Protein AF-A0A7J4LQD9-F1 (afdb_monomer)

Structure (mmCIF, N/CA/C/O backbone):
data_AF-A0A7J4LQD9-F1
#
_entry.id   AF-A0A7J4LQD9-F1
#
loop_
_atom_site.group_PDB
_atom_site.id
_atom_site.type_symbol
_atom_site.label_atom_id
_atom_site.label_alt_id
_atom_site.label_comp_id
_atom_site.label_asym_id
_atom_site.label_entity_id
_atom_site.label_seq_id
_atom_site.pdbx_PDB_ins_code
_atom_site.Cartn_x
_atom_site.Cartn_y
_atom_site.Cartn_z
_atom_site.occupancy
_atom_site.B_iso_or_equiv
_atom_site.auth_seq_id
_atom_site.auth_comp_id
_atom_site.auth_asym_id
_atom_site.auth_atom_id
_atom_site.pdbx_PDB_model_num
ATOM 1 N N . MET A 1 1 ? -1.758 0.372 19.751 1.00 72.81 1 MET A N 1
ATOM 2 C CA . MET A 1 1 ? -1.891 0.648 18.300 1.00 72.81 1 MET A CA 1
ATOM 3 C C . MET A 1 1 ? -1.373 -0.551 17.519 1.00 72.81 1 MET A C 1
ATOM 5 O O . MET A 1 1 ? -0.283 -1.015 17.834 1.00 72.81 1 MET A O 1
ATOM 9 N N . LYS A 1 2 ? -2.139 -1.077 16.556 1.00 88.94 2 LYS A N 1
ATOM 10 C CA . LYS A 1 2 ? -1.698 -2.191 15.695 1.00 88.94 2 LYS A CA 1
ATOM 11 C C . LYS A 1 2 ? -0.927 -1.633 14.492 1.00 88.94 2 LYS A C 1
ATOM 13 O O . LYS A 1 2 ? -1.293 -0.580 13.982 1.00 88.94 2 LYS A O 1
ATOM 18 N N . LYS A 1 3 ? 0.142 -2.314 14.067 1.00 92.75 3 LYS A N 1
ATOM 19 C CA . LYS A 1 3 ? 0.995 -1.921 12.931 1.00 92.75 3 LYS A CA 1
ATOM 20 C C . LYS A 1 3 ? 1.044 -3.070 11.930 1.00 92.75 3 LYS A C 1
ATOM 22 O O . LYS A 1 3 ? 1.151 -4.221 12.343 1.00 92.75 3 LYS A O 1
ATOM 27 N N . LEU A 1 4 ? 0.987 -2.747 10.642 1.00 94.44 4 LEU A N 1
ATOM 28 C CA . LEU A 1 4 ? 1.076 -3.715 9.555 1.00 94.44 4 LEU A CA 1
ATOM 29 C C . LEU A 1 4 ? 2.109 -3.238 8.538 1.00 94.44 4 LEU A C 1
ATOM 31 O O . LEU A 1 4 ? 2.063 -2.092 8.095 1.00 94.44 4 LEU A O 1
ATOM 35 N N . MET A 1 5 ? 3.043 -4.117 8.189 1.00 95.44 5 MET A N 1
ATOM 36 C CA . MET A 1 5 ? 4.082 -3.843 7.205 1.00 95.44 5 MET A CA 1
ATOM 37 C C . MET A 1 5 ? 3.771 -4.599 5.915 1.00 95.44 5 MET A C 1
ATOM 39 O O . MET A 1 5 ? 3.523 -5.801 5.942 1.00 95.44 5 MET A O 1
ATOM 43 N N . VAL A 1 6 ? 3.816 -3.888 4.789 1.00 94.56 6 VAL A N 1
ATOM 44 C CA . VAL A 1 6 ? 3.660 -4.467 3.451 1.00 94.56 6 VAL A CA 1
ATOM 45 C C . VAL A 1 6 ? 5.026 -4.490 2.772 1.00 94.56 6 VAL A C 1
ATOM 47 O O . VAL A 1 6 ? 5.591 -3.441 2.455 1.00 94.56 6 VAL A O 1
ATOM 50 N N . MET A 1 7 ? 5.552 -5.695 2.560 1.00 94.56 7 MET A N 1
ATOM 51 C CA . MET A 1 7 ? 6.844 -5.947 1.914 1.00 94.56 7 MET A CA 1
ATOM 52 C C . MET A 1 7 ? 6.646 -6.433 0.477 1.00 94.56 7 MET A C 1
ATOM 54 O O . MET A 1 7 ? 5.587 -6.933 0.111 1.00 94.56 7 MET A O 1
ATOM 58 N N . GLY A 1 8 ? 7.677 -6.290 -0.351 1.00 92.44 8 GLY A N 1
ATOM 59 C CA . GLY A 1 8 ? 7.685 -6.812 -1.716 1.00 92.44 8 GLY A CA 1
ATOM 60 C C . GLY A 1 8 ? 9.108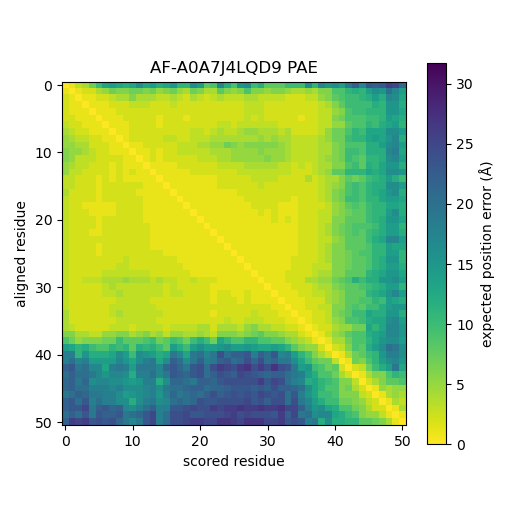 -7.096 -2.168 1.00 92.44 8 GLY A C 1
ATOM 61 O O . GLY A 1 8 ? 10.056 -6.558 -1.603 1.00 92.44 8 GLY A O 1
ATOM 62 N N . THR A 1 9 ? 9.241 -7.941 -3.183 1.00 94.56 9 THR A N 1
ATOM 63 C CA . THR A 1 9 ? 10.517 -8.515 -3.637 1.00 94.56 9 THR A CA 1
ATOM 64 C C . THR A 1 9 ? 11.396 -7.543 -4.424 1.00 94.56 9 THR A C 1
ATOM 66 O O . THR A 1 9 ? 12.600 -7.744 -4.512 1.00 94.56 9 THR A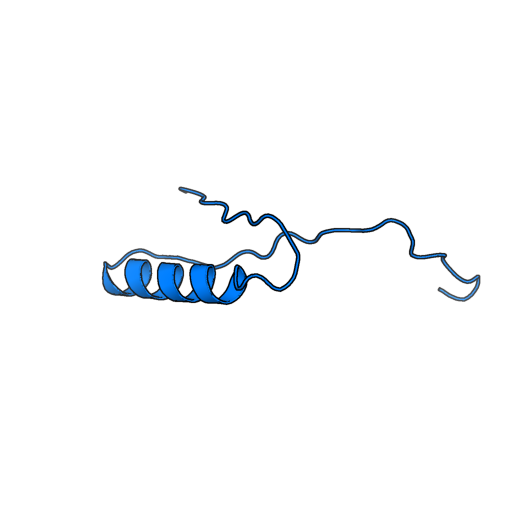 O 1
ATOM 69 N N . ALA A 1 10 ? 10.812 -6.478 -4.975 1.00 91.62 10 ALA A N 1
ATOM 70 C CA . ALA A 1 10 ? 11.532 -5.441 -5.705 1.00 91.62 10 ALA A CA 1
ATOM 71 C C . ALA A 1 10 ? 10.890 -4.059 -5.511 1.00 91.62 10 ALA A C 1
ATOM 73 O O . ALA A 1 10 ? 9.791 -3.913 -4.958 1.00 91.62 10 ALA A O 1
ATOM 74 N N . SER A 1 11 ? 11.576 -3.016 -5.971 1.00 89.38 11 SER A N 1
ATOM 75 C CA . SER A 1 11 ? 11.006 -1.672 -6.119 1.00 89.38 11 SER A CA 1
ATOM 76 C C . SER A 1 11 ? 9.935 -1.655 -7.218 1.00 89.38 11 SER A C 1
ATOM 78 O O . SER A 1 11 ? 9.915 -2.515 -8.085 1.00 89.38 11 SER A O 1
ATOM 80 N N . HIS A 1 12 ? 8.993 -0.711 -7.152 1.00 90.88 12 HIS A N 1
ATOM 81 C CA . HIS A 1 12 ? 7.916 -0.532 -8.148 1.00 90.88 12 HIS A CA 1
ATOM 82 C C . HIS A 1 12 ? 6.913 -1.684 -8.359 1.00 90.88 12 HIS A C 1
ATOM 84 O O . HIS A 1 12 ? 5.972 -1.516 -9.121 1.00 90.88 12 HIS A O 1
ATOM 90 N N . VAL A 1 13 ? 6.981 -2.781 -7.599 1.00 96.06 13 VAL A N 1
ATOM 91 C CA . VAL A 1 13 ? 6.003 -3.898 -7.658 1.00 96.06 13 VAL A CA 1
ATOM 92 C C . VAL A 1 13 ? 4.596 -3.574 -7.109 1.00 96.06 13 VAL A C 1
ATOM 94 O O . VAL A 1 13 ? 3.867 -4.464 -6.696 1.00 96.06 13 VAL A O 1
ATOM 97 N N . GLY A 1 14 ? 4.210 -2.298 -7.016 1.00 95.19 14 GLY A N 1
ATOM 98 C CA . GLY A 1 14 ? 2.853 -1.907 -6.603 1.00 95.19 14 GLY A CA 1
ATOM 99 C C . GLY A 1 14 ? 2.582 -1.852 -5.092 1.00 95.19 14 GLY A C 1
ATOM 100 O O . GLY A 1 14 ? 1.446 -1.619 -4.693 1.00 95.19 14 GLY A O 1
ATOM 101 N N . LYS A 1 15 ? 3.602 -1.976 -4.226 1.00 95.31 15 LYS A N 1
ATOM 102 C CA . LYS A 1 15 ? 3.442 -1.923 -2.751 1.00 95.31 15 LYS A CA 1
ATOM 103 C C . LYS A 1 15 ? 2.608 -0.730 -2.264 1.00 95.31 15 LYS A C 1
ATOM 105 O O . LYS A 1 15 ? 1.752 -0.888 -1.404 1.00 95.31 15 LYS A O 1
ATOM 110 N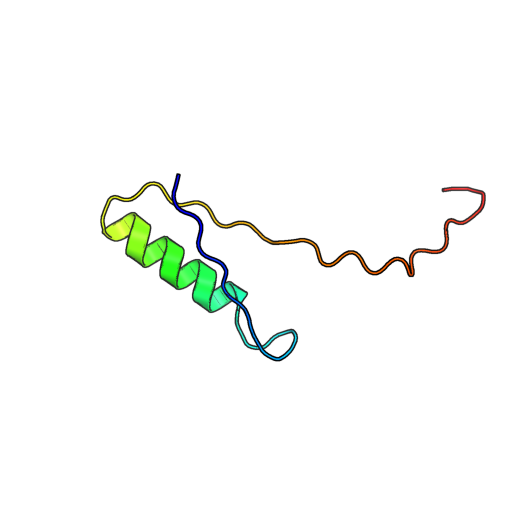 N . SER A 1 16 ? 2.839 0.463 -2.819 1.00 95.06 16 SER A N 1
ATOM 111 C CA . SER A 1 16 ? 2.098 1.672 -2.430 1.00 95.06 16 SER A CA 1
ATOM 112 C C . SER A 1 16 ? 0.621 1.628 -2.828 1.00 95.06 16 SER A C 1
ATOM 114 O O . SER A 1 16 ? -0.208 2.118 -2.070 1.00 95.06 16 SER A O 1
ATOM 116 N N . VAL A 1 17 ? 0.287 1.003 -3.961 1.00 97.12 17 VAL A N 1
ATOM 117 C CA . VAL A 1 17 ? -1.106 0.814 -4.397 1.00 97.12 17 VAL A CA 1
ATOM 118 C C . VAL A 1 17 ? -1.829 -0.139 -3.448 1.00 97.12 17 VAL A C 1
ATOM 120 O O . VAL A 1 17 ? -2.929 0.163 -2.995 1.00 97.12 17 VAL A O 1
ATOM 123 N N . ILE A 1 18 ? -1.176 -1.243 -3.073 1.00 97.00 18 ILE A N 1
ATOM 124 C CA . ILE A 1 18 ? -1.721 -2.202 -2.103 1.00 97.00 18 ILE A CA 1
ATOM 125 C C . ILE A 1 18 ? -1.950 -1.525 -0.746 1.00 97.00 18 ILE A C 1
ATOM 127 O O . ILE A 1 18 ? -3.039 -1.635 -0.189 1.00 97.00 18 ILE A O 1
ATOM 131 N N . VAL A 1 19 ? -0.971 -0.767 -0.235 1.00 97.12 19 VAL A N 1
ATOM 132 C CA . VAL A 1 19 ? -1.121 -0.022 1.029 1.00 97.12 19 VAL A CA 1
ATOM 133 C C . VAL A 1 19 ? -2.305 0.949 0.963 1.00 97.12 19 VAL A C 1
ATOM 135 O O . VAL A 1 19 ? -3.099 0.987 1.899 1.00 97.12 19 VAL A O 1
ATOM 138 N N . ALA A 1 20 ? -2.471 1.686 -0.139 1.00 97.31 20 ALA A N 1
ATOM 139 C CA . ALA A 1 20 ? -3.598 2.601 -0.310 1.00 97.31 20 ALA A CA 1
ATOM 140 C C . ALA A 1 20 ? -4.955 1.871 -0.305 1.00 97.31 20 ALA A C 1
ATOM 142 O O . ALA A 1 20 ? -5.881 2.307 0.380 1.00 97.31 20 ALA A O 1
ATOM 143 N N . ALA A 1 21 ? -5.061 0.733 -1.001 1.00 98.00 21 ALA A N 1
ATOM 144 C CA . ALA A 1 21 ? -6.271 -0.090 -1.009 1.00 98.00 21 ALA A CA 1
ATOM 145 C C . ALA A 1 21 ? -6.611 -0.628 0.392 1.00 98.00 21 ALA A C 1
ATOM 147 O O . ALA A 1 21 ? -7.765 -0.583 0.815 1.00 98.00 21 ALA A O 1
ATOM 148 N N . MET A 1 22 ? -5.606 -1.070 1.150 1.00 97.75 22 MET A N 1
ATOM 149 C CA . MET A 1 22 ? -5.797 -1.530 2.528 1.00 97.75 22 MET A CA 1
ATOM 150 C C . MET A 1 22 ? -6.247 -0.396 3.451 1.00 97.75 22 MET A C 1
ATOM 152 O O . MET A 1 22 ? -7.176 -0.584 4.233 1.00 97.75 22 MET A O 1
ATOM 156 N N . CYS A 1 23 ? -5.642 0.792 3.340 1.00 97.31 23 CYS A N 1
ATOM 157 C CA . CYS A 1 23 ? -6.097 1.970 4.079 1.00 97.31 23 CYS A CA 1
ATOM 158 C C . CYS A 1 23 ? -7.565 2.291 3.768 1.00 97.31 23 CYS A C 1
ATOM 160 O O . CYS A 1 23 ? -8.323 2.577 4.691 1.00 97.31 23 CYS A O 1
ATOM 162 N N . ARG A 1 24 ? -7.990 2.184 2.502 1.00 98.31 24 ARG A N 1
ATOM 163 C CA . ARG A 1 24 ? -9.394 2.385 2.127 1.00 98.31 24 ARG A CA 1
ATOM 164 C C . ARG A 1 24 ? -10.319 1.363 2.792 1.00 98.31 24 ARG A C 1
ATOM 166 O O . ARG A 1 24 ? -11.270 1.770 3.446 1.00 98.31 24 ARG A O 1
ATOM 173 N N . ILE A 1 25 ? -10.008 0.069 2.689 1.00 98.31 25 ILE A N 1
ATOM 174 C CA . ILE A 1 25 ? -10.818 -1.011 3.284 1.00 98.31 25 ILE A CA 1
ATOM 175 C C . ILE A 1 25 ? -10.942 -0.841 4.804 1.00 98.31 25 ILE A C 1
ATOM 177 O O . ILE A 1 25 ? -12.032 -0.969 5.355 1.00 98.31 25 ILE A O 1
ATOM 181 N N . PHE A 1 26 ? -9.842 -0.534 5.496 1.00 97.69 26 PHE A N 1
ATOM 182 C CA . PHE A 1 26 ? -9.875 -0.349 6.948 1.00 97.69 26 PHE A CA 1
ATOM 183 C C . PHE A 1 26 ? -10.635 0.911 7.358 1.00 97.69 26 PHE A C 1
ATOM 185 O O . PHE A 1 26 ? -11.373 0.872 8.341 1.00 97.69 26 PHE A O 1
ATOM 192 N N . SER A 1 27 ? -10.499 1.996 6.595 1.00 98.00 27 SER A N 1
ATOM 193 C CA . SER A 1 27 ? -11.295 3.204 6.806 1.00 98.00 27 SER A CA 1
ATOM 194 C C . SER A 1 27 ? -12.789 2.931 6.615 1.00 98.00 27 SER A C 1
ATOM 196 O O . SER A 1 2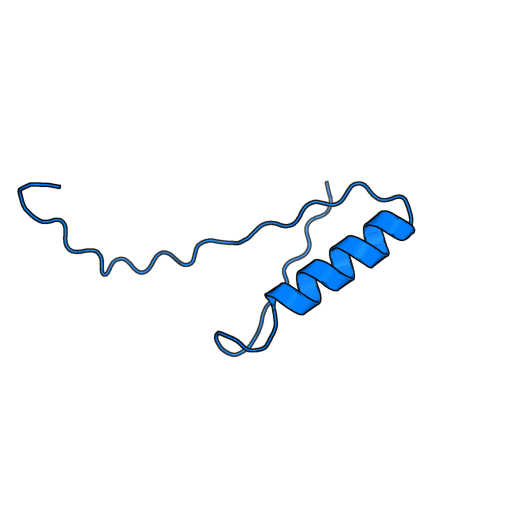7 ? -13.585 3.359 7.445 1.00 98.00 27 SER A O 1
ATOM 198 N N . ASP A 1 28 ? -13.174 2.191 5.569 1.00 98.56 28 ASP A N 1
ATOM 199 C CA . ASP A 1 28 ? -14.574 1.829 5.293 1.00 98.56 28 ASP A CA 1
ATOM 200 C C . ASP A 1 28 ? -15.149 0.894 6.378 1.00 98.56 28 ASP A C 1
ATOM 202 O O . ASP A 1 28 ? -16.337 0.947 6.684 1.00 98.56 28 ASP A O 1
ATOM 206 N N . ALA A 1 29 ? -14.298 0.093 7.027 1.00 98.00 29 ALA A N 1
ATOM 207 C CA . ALA A 1 29 ? -14.656 -0.724 8.188 1.00 98.00 29 ALA A CA 1
ATOM 208 C C . ALA A 1 29 ? -14.664 0.052 9.528 1.00 98.00 29 ALA A C 1
ATOM 210 O O . ALA A 1 29 ? -14.837 -0.556 10.585 1.00 98.00 29 ALA A O 1
ATOM 211 N N . GLY A 1 30 ? -14.471 1.377 9.513 1.00 97.94 30 GLY A N 1
ATOM 212 C CA . GLY A 1 30 ? -14.535 2.236 10.703 1.00 97.94 30 GLY A CA 1
ATOM 213 C C . GLY A 1 30 ? -13.249 2.300 11.534 1.00 97.94 30 GLY A C 1
ATOM 214 O O . GLY A 1 30 ? -13.263 2.828 12.647 1.00 97.94 30 GLY A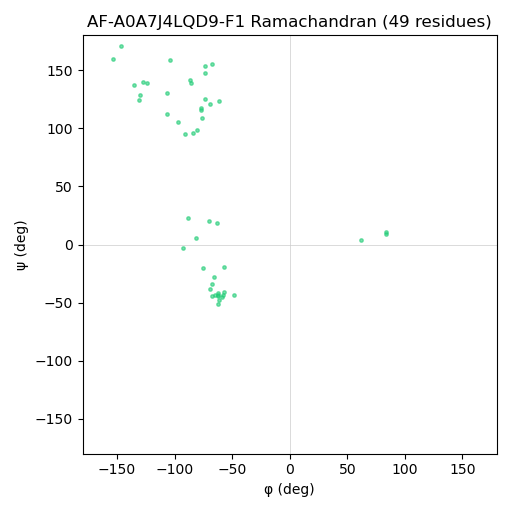 O 1
ATOM 215 N N . TYR A 1 31 ? -12.124 1.785 11.029 1.00 97.44 31 TYR A N 1
ATOM 216 C CA . TYR A 1 31 ? -10.838 1.887 11.719 1.00 97.44 31 TYR A CA 1
ATOM 217 C C . TYR A 1 31 ? -10.128 3.205 11.400 1.00 97.44 31 TYR A C 1
ATOM 219 O O . TYR A 1 31 ? -10.029 3.619 10.247 1.00 97.44 31 TYR A O 1
ATOM 227 N N . ASN A 1 32 ? -9.525 3.818 12.421 1.00 96.88 32 ASN A N 1
ATOM 228 C CA . ASN A 1 32 ? -8.583 4.915 12.225 1.00 96.88 32 ASN A CA 1
ATOM 229 C C . ASN A 1 32 ? -7.239 4.349 11.732 1.00 96.88 32 ASN A C 1
ATOM 231 O O . ASN A 1 32 ? -6.529 3.664 12.476 1.00 96.88 32 ASN A O 1
ATOM 235 N N . VAL A 1 33 ? -6.923 4.597 10.462 1.00 97.12 33 VAL A N 1
ATOM 236 C CA . VAL A 1 33 ? -5.755 4.060 9.759 1.00 97.12 33 VAL A CA 1
ATOM 237 C C . VAL A 1 33 ? -4.964 5.190 9.109 1.00 97.12 33 VAL A C 1
ATOM 239 O O . VAL A 1 33 ? -5.532 6.107 8.525 1.00 97.12 33 VAL A O 1
ATOM 242 N N . ALA A 1 34 ? -3.637 5.097 9.169 1.00 95.81 34 ALA A N 1
ATOM 243 C CA . ALA A 1 34 ? -2.733 6.010 8.485 1.00 95.81 34 ALA A CA 1
ATOM 244 C C . ALA A 1 34 ? -1.605 5.223 7.798 1.00 95.81 34 ALA A C 1
ATOM 246 O O . ALA A 1 34 ? -1.068 4.283 8.398 1.00 95.81 34 ALA A O 1
ATOM 247 N N . PRO A 1 35 ? -1.228 5.574 6.556 1.00 94.88 35 PRO A N 1
ATOM 248 C CA . PRO A 1 35 ? -0.083 4.968 5.894 1.00 94.88 35 PRO A CA 1
ATOM 249 C C . PRO A 1 35 ? 1.229 5.484 6.498 1.00 94.88 35 PRO A C 1
ATOM 251 O O . PRO A 1 35 ? 1.348 6.648 6.875 1.00 94.88 35 PRO A O 1
ATOM 254 N N . PHE A 1 36 ? 2.251 4.630 6.520 1.00 93.56 36 PHE A N 1
ATOM 255 C CA . PHE A 1 36 ? 3.616 5.010 6.877 1.00 93.56 36 PHE A CA 1
ATOM 256 C C . PHE A 1 36 ? 4.585 4.470 5.826 1.00 93.56 36 PHE A C 1
ATOM 258 O O . PHE A 1 36 ? 4.611 3.269 5.549 1.00 93.56 36 PHE A O 1
ATOM 265 N N . LYS A 1 37 ? 5.384 5.357 5.227 1.00 89.12 37 LYS A N 1
ATOM 266 C CA . LYS A 1 37 ? 6.420 4.975 4.266 1.00 89.12 37 LYS A CA 1
ATOM 267 C C . LYS A 1 37 ? 7.752 4.892 5.000 1.00 89.12 37 LYS A C 1
ATOM 269 O O . LYS A 1 37 ? 8.342 5.916 5.328 1.00 89.12 37 LYS A O 1
ATOM 274 N N . ALA A 1 38 ? 8.220 3.671 5.240 1.00 83.75 38 ALA A N 1
ATOM 275 C CA . ALA A 1 38 ? 9.566 3.460 5.750 1.00 83.75 38 ALA A CA 1
ATOM 276 C C . ALA A 1 38 ? 10.578 4.007 4.731 1.00 83.75 38 ALA A C 1
ATOM 278 O O . ALA A 1 38 ? 10.543 3.645 3.552 1.00 83.75 38 ALA A O 1
ATOM 279 N N . GLN A 1 39 ? 11.435 4.920 5.180 1.00 75.44 39 GLN A N 1
ATOM 280 C CA . GLN A 1 39 ? 12.536 5.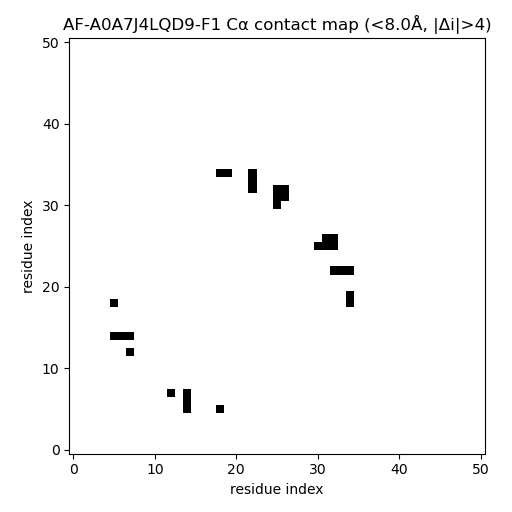439 4.378 1.00 75.44 39 GLN A CA 1
ATOM 281 C C . GLN A 1 39 ? 13.612 4.358 4.275 1.00 75.44 39 GLN A C 1
ATOM 283 O O . GLN A 1 39 ? 14.077 3.847 5.291 1.00 75.44 39 GLN A O 1
ATOM 288 N N . ASN A 1 40 ? 13.995 4.006 3.048 1.00 71.81 40 ASN A N 1
ATOM 289 C CA . ASN A 1 40 ? 15.186 3.204 2.805 1.00 71.81 40 ASN A CA 1
ATOM 290 C C . ASN A 1 40 ? 16.352 4.176 2.601 1.00 71.81 40 ASN 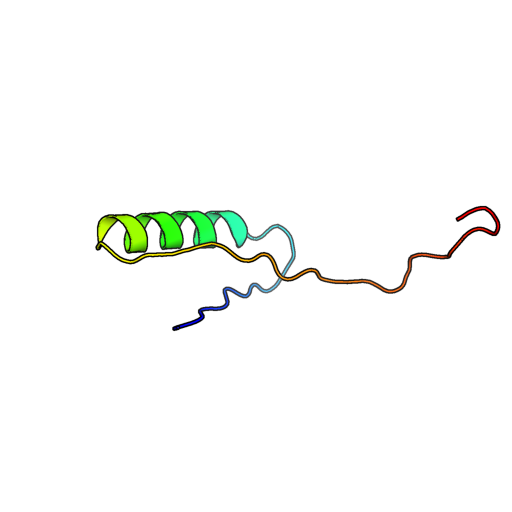A C 1
ATOM 292 O O . ASN A 1 40 ? 16.511 4.731 1.517 1.00 71.81 40 ASN A O 1
ATOM 296 N N . MET A 1 41 ? 17.102 4.456 3.664 1.00 55.53 41 MET A N 1
ATOM 297 C CA . MET A 1 41 ? 18.238 5.373 3.627 1.00 55.53 41 MET A CA 1
ATOM 298 C C . MET A 1 41 ? 19.455 4.632 3.067 1.00 55.53 41 MET A C 1
ATOM 300 O O . MET A 1 41 ? 20.121 3.896 3.790 1.00 55.53 41 MET A O 1
ATOM 304 N N . SER A 1 42 ? 19.754 4.792 1.776 1.00 56.94 42 SER A N 1
ATOM 305 C CA . SER A 1 42 ? 21.064 4.392 1.259 1.00 56.94 42 SER A CA 1
ATOM 306 C C . SER A 1 42 ? 22.080 5.462 1.658 1.00 56.94 42 SER A C 1
ATOM 308 O O . SER A 1 42 ? 21.980 6.589 1.180 1.00 56.94 42 SER A O 1
ATOM 310 N N . LEU A 1 43 ? 23.068 5.114 2.486 1.00 55.00 43 LEU A N 1
ATOM 311 C CA . LEU A 1 43 ? 24.188 5.972 2.917 1.00 55.00 43 LEU A CA 1
ATOM 312 C C . LEU A 1 43 ? 25.131 6.441 1.779 1.00 55.00 43 LEU A C 1
ATOM 314 O O . LEU A 1 43 ? 26.244 6.876 2.043 1.00 55.00 43 LEU A O 1
ATOM 318 N N . ASN A 1 44 ? 24.706 6.385 0.513 1.00 57.88 44 ASN A N 1
ATOM 319 C CA . ASN A 1 44 ? 25.498 6.839 -0.633 1.00 57.88 44 ASN A CA 1
ATOM 320 C C . ASN A 1 44 ? 25.289 8.333 -0.951 1.00 57.88 44 ASN A C 1
ATOM 322 O O . ASN A 1 44 ? 25.488 8.770 -2.081 1.00 57.88 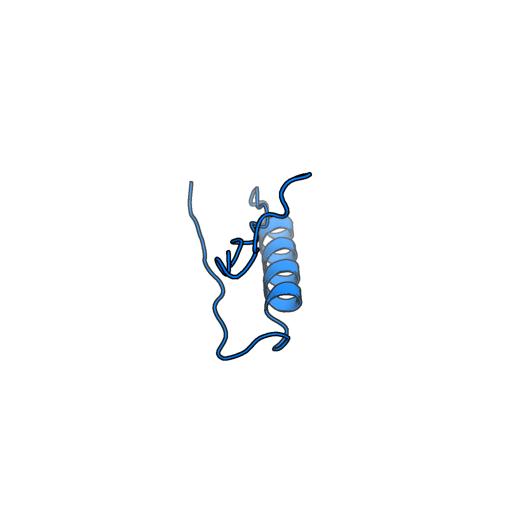44 ASN A O 1
ATOM 326 N N . SER A 1 45 ? 24.846 9.114 0.035 1.00 61.22 45 SER A N 1
ATOM 327 C CA . SER A 1 45 ? 24.868 10.573 -0.015 1.00 61.22 45 SER A CA 1
ATOM 328 C C . S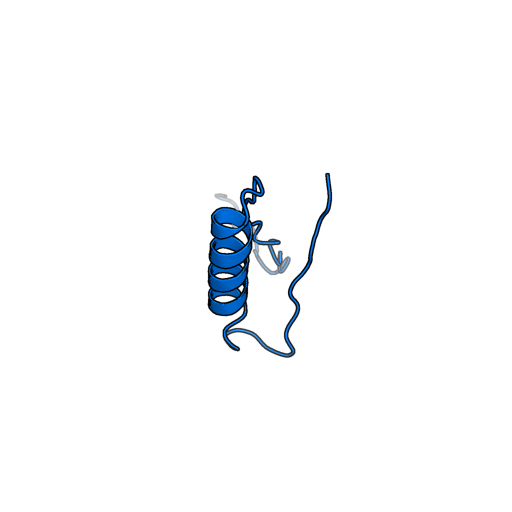ER A 1 45 ? 26.258 11.040 0.414 1.00 61.22 45 SER A C 1
ATOM 330 O O . SER A 1 45 ? 26.549 11.128 1.607 1.00 61.22 45 SER A O 1
ATOM 332 N N . TRP A 1 46 ? 27.138 11.290 -0.554 1.00 68.06 46 TRP A N 1
ATOM 333 C CA . TRP A 1 46 ? 28.384 12.005 -0.296 1.00 68.06 46 TRP A CA 1
ATOM 334 C C . TRP A 1 46 ? 28.046 13.461 0.032 1.00 68.06 46 TRP A C 1
ATOM 336 O O . TRP A 1 46 ? 27.407 14.137 -0.771 1.00 68.06 46 TRP A O 1
ATOM 346 N N . VAL A 1 47 ? 28.443 13.928 1.215 1.00 72.00 47 VAL A N 1
ATOM 347 C CA . VAL A 1 47 ? 28.275 15.327 1.622 1.00 72.00 47 VAL A CA 1
ATOM 348 C C . VAL A 1 47 ? 29.354 16.149 0.921 1.00 72.00 47 VAL A C 1
ATOM 350 O O . VAL A 1 47 ? 30.548 15.906 1.112 1.00 72.00 47 VAL A O 1
ATOM 353 N N . THR A 1 48 ? 28.953 17.095 0.075 1.00 79.00 48 THR A N 1
ATOM 354 C CA . THR A 1 48 ? 29.874 18.094 -0.480 1.00 79.00 48 THR A CA 1
ATOM 355 C C . THR A 1 48 ? 30.235 19.118 0.594 1.00 79.00 48 THR A C 1
ATOM 357 O O . THR A 1 48 ? 29.466 19.329 1.523 1.00 79.00 48 THR A O 1
ATOM 360 N N . GLY A 1 49 ? 31.408 19.755 0.497 1.00 76.25 49 GLY A N 1
ATOM 361 C CA . GLY A 1 49 ? 31.883 20.709 1.514 1.00 76.25 49 GLY A CA 1
ATOM 362 C C . GLY A 1 49 ? 30.936 21.887 1.790 1.00 76.25 49 GLY A C 1
ATOM 363 O O . GLY A 1 49 ? 31.020 22.482 2.859 1.00 76.25 49 GLY A O 1
ATOM 364 N N . ASP A 1 50 ? 30.013 22.167 0.867 1.00 73.62 50 ASP A N 1
ATOM 365 C CA . ASP A 1 50 ? 29.002 23.223 0.974 1.00 73.62 50 ASP A CA 1
ATOM 366 C C . ASP A 1 50 ? 27.658 22.760 1.577 1.00 73.62 50 ASP A C 1
ATOM 368 O O . ASP A 1 50 ? 26.778 23.593 1.795 1.00 73.62 50 ASP A O 1
ATOM 372 N N . GLY A 1 51 ? 27.504 21.461 1.879 1.00 61.94 51 GLY A N 1
ATOM 373 C CA . GLY A 1 51 ? 26.254 20.858 2.363 1.00 61.94 51 GLY A CA 1
ATOM 374 C C . GLY A 1 51 ? 25.354 20.383 1.237 1.00 61.94 51 GLY A C 1
ATOM 375 O O . GLY A 1 51 ? 24.392 21.109 0.907 1.00 61.94 51 GLY A O 1
#

Foldseek 3Di:
DDDDDQDDDDPPPCSVVVQVVVQVVCVVVVDDDDDDDDDPDDPPPDDDPVD

pLDDT: mean 87.37, std 13.56, range [55.0, 98.56]

Radius of gyration: 15.97 Å; Cα contacts (8 Å, |Δi|>4): 15; chains: 1; bounding box: 46×32×26 Å

Solvent-accessible surface area (backbone atoms only — not comparable to full-atom values): 3761 Å² total; per-residue (Å²): 136,90,85,85,86,85,84,74,97,56,83,90,76,47,61,70,58,54,52,52,52,50,46,50,55,41,42,76,72,72,43,96,70,80,91,81,83,82,79,83,83,71,86,82,70,79,79,54,98,87,106

Sequence (51 aa):
MKKLMVMGTASHVGKSVIVAAMCRIFSDAGYNVAPFKAQNMSLNSWVTGDG

Mean predicted aligned error: 7.22 Å

Secondary structure (DSSP, 8-state):
--------SSTTSSHHHHHHHHHHHHHHTT------------S--PPPTT-